Protein AF-A0A9D0GC50-F1 (afdb_monomer_lite)

Radius of gyration: 19.9 Å; chains: 1; bounding box: 63×32×60 Å

pLDDT: mean 70.83, std 13.33, range [39.03, 88.31]

Foldseek 3Di:
DVVVVVVVVVVVVVVVVVVVVVVVVALKKKFKAKPQQATQDIDPSVLVQCQVFVCVPRPDHSVNRHRDHQQDGAPDGVVVQQDPPPPPPDWDWHDHPQWIKTKHWDWDCPDPVMTMIMIIIGTCRVVVVVVVVVVVVVVVVVVD

Structure (mmCIF, N/CA/C/O backbone):
data_AF-A0A9D0GC50-F1
#
_entry.id   AF-A0A9D0GC50-F1
#
loop_
_atom_site.group_PDB
_atom_site.id
_atom_site.type_symbol
_atom_site.label_atom_id
_atom_site.label_alt_id
_atom_site.label_comp_id
_atom_site.label_asym_id
_atom_site.label_entity_id
_atom_site.label_seq_id
_atom_site.pdbx_PDB_ins_code
_atom_site.Cartn_x
_atom_site.Cartn_y
_atom_site.Cartn_z
_atom_site.occupancy
_atom_site.B_iso_or_equiv
_atom_site.auth_seq_id
_atom_site.auth_comp_id
_atom_site.auth_asym_id
_atom_site.auth_atom_id
_atom_site.pdbx_PDB_model_num
ATOM 1 N N . MET A 1 1 ? 46.165 -12.436 12.415 1.00 56.22 1 MET A N 1
ATOM 2 C CA . MET A 1 1 ? 45.539 -11.405 11.553 1.00 56.22 1 MET A CA 1
ATOM 3 C C . MET A 1 1 ? 44.395 -11.948 10.684 1.00 56.22 1 MET A C 1
ATOM 5 O O . MET A 1 1 ? 43.295 -11.426 10.786 1.00 56.22 1 MET A O 1
ATOM 9 N N . LEU A 1 2 ? 44.576 -13.029 9.907 1.00 56.66 2 LEU A N 1
ATOM 10 C CA . LEU A 1 2 ? 43.520 -13.598 9.035 1.00 56.66 2 LEU A CA 1
ATOM 11 C C . LEU A 1 2 ? 42.240 -14.072 9.767 1.00 56.66 2 LEU A C 1
ATOM 13 O O . LEU A 1 2 ? 41.146 -13.977 9.214 1.00 56.66 2 LEU A O 1
ATOM 17 N N . ALA A 1 3 ? 42.346 -14.535 11.020 1.00 55.12 3 ALA A N 1
ATOM 18 C CA . ALA A 1 3 ? 41.189 -14.940 11.829 1.00 55.12 3 ALA A CA 1
ATOM 19 C C . ALA A 1 3 ? 40.324 -13.750 12.303 1.00 55.12 3 ALA A C 1
ATOM 21 O O . ALA A 1 3 ? 39.103 -13.869 12.364 1.00 55.12 3 ALA A O 1
ATOM 22 N N . GLN A 1 4 ? 40.936 -12.589 12.575 1.00 55.25 4 GLN A N 1
ATOM 23 C CA . GLN A 1 4 ? 40.212 -11.368 12.959 1.00 55.25 4 GLN A CA 1
ATOM 24 C C . GLN A 1 4 ? 39.443 -10.770 11.775 1.00 55.25 4 GLN A C 1
ATOM 26 O O . GLN A 1 4 ? 38.303 -10.349 11.952 1.00 55.25 4 GLN A O 1
ATOM 31 N N . LEU A 1 5 ? 40.014 -10.818 10.564 1.00 58.62 5 LEU A N 1
ATOM 32 C CA . LEU A 1 5 ? 39.333 -10.361 9.348 1.00 58.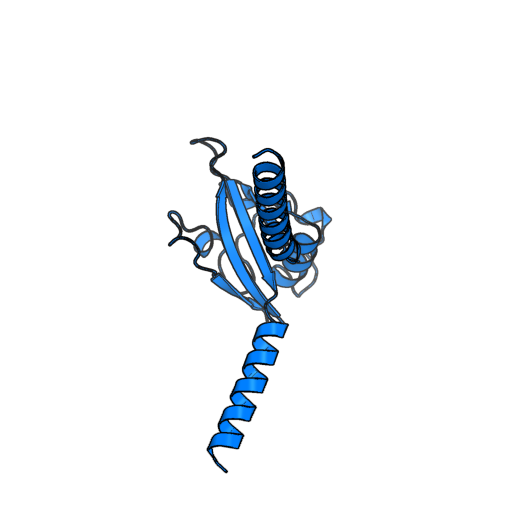62 5 LEU A CA 1
ATOM 33 C C . LEU A 1 5 ? 38.104 -11.222 9.017 1.00 58.62 5 LEU A C 1
ATOM 35 O O . LEU A 1 5 ? 37.049 -10.689 8.684 1.00 58.62 5 LEU A O 1
ATOM 39 N N . ARG A 1 6 ? 38.207 -12.552 9.162 1.00 56.56 6 ARG A N 1
ATOM 40 C CA . ARG A 1 6 ? 37.063 -13.459 8.963 1.00 56.56 6 ARG A CA 1
ATOM 41 C C . ARG A 1 6 ? 35.969 -13.260 10.013 1.00 56.56 6 ARG A C 1
ATOM 43 O O . ARG A 1 6 ? 34.796 -13.308 9.663 1.00 56.56 6 ARG A O 1
ATOM 50 N N . ALA A 1 7 ? 36.331 -12.994 11.270 1.00 61.38 7 ALA A N 1
ATOM 51 C CA . ALA A 1 7 ? 35.362 -12.722 12.334 1.00 61.38 7 ALA A CA 1
ATOM 52 C C . ALA A 1 7 ? 34.638 -11.374 12.150 1.00 61.38 7 ALA A C 1
ATOM 54 O O . ALA A 1 7 ? 33.442 -11.281 12.425 1.00 61.38 7 ALA A O 1
ATOM 55 N N . GLN A 1 8 ? 35.329 -10.344 11.645 1.00 62.62 8 GLN A N 1
ATOM 56 C CA . GLN A 1 8 ? 34.707 -9.067 11.273 1.00 62.62 8 GLN A CA 1
ATOM 57 C C . GLN A 1 8 ? 33.803 -9.200 10.046 1.00 62.62 8 GLN A C 1
ATOM 59 O O . GLN A 1 8 ? 32.682 -8.702 10.080 1.00 62.62 8 GLN A O 1
ATOM 64 N N . ALA A 1 9 ? 34.238 -9.922 9.010 1.00 64.31 9 ALA A N 1
ATOM 65 C CA . ALA A 1 9 ? 33.409 -10.192 7.836 1.00 64.31 9 ALA A CA 1
ATOM 66 C C . ALA A 1 9 ? 32.141 -10.981 8.209 1.00 64.31 9 ALA A C 1
ATOM 68 O O . ALA A 1 9 ? 31.045 -10.613 7.801 1.00 64.31 9 ALA A O 1
ATOM 69 N N . ALA A 1 10 ? 32.261 -11.998 9.071 1.00 61.12 10 ALA A N 1
ATOM 70 C CA . ALA A 1 10 ? 31.115 -12.764 9.557 1.00 61.12 10 ALA A CA 1
ATOM 71 C C . ALA A 1 10 ? 30.157 -11.928 10.427 1.00 61.12 10 ALA A C 1
ATOM 73 O O . ALA A 1 10 ? 28.947 -12.135 10.356 1.00 61.12 10 ALA A O 1
ATOM 74 N N . ARG A 1 11 ? 30.673 -10.973 11.222 1.00 60.38 11 ARG A N 1
ATOM 75 C CA . ARG A 1 11 ? 29.849 -10.022 11.991 1.00 60.38 11 ARG A CA 1
ATOM 76 C C . ARG A 1 11 ? 29.120 -9.031 11.093 1.00 60.38 11 ARG A C 1
ATOM 78 O O . ARG A 1 11 ? 27.939 -8.805 11.320 1.00 60.38 11 ARG A O 1
ATOM 85 N N . LEU A 1 12 ? 29.787 -8.493 10.073 1.00 60.56 12 LEU A N 1
ATOM 86 C CA . LEU A 1 12 ? 29.159 -7.603 9.095 1.00 60.56 12 LEU A CA 1
ATOM 87 C C . LEU A 1 12 ? 28.076 -8.334 8.293 1.00 60.56 12 LEU A C 1
ATOM 89 O O . LEU A 1 12 ? 26.985 -7.801 8.127 1.00 60.56 12 LEU A O 1
ATOM 93 N N . ASP A 1 13 ? 28.320 -9.581 7.886 1.00 57.59 13 ASP A N 1
ATOM 94 C CA . ASP A 1 13 ? 27.319 -10.410 7.209 1.00 57.59 13 ASP A CA 1
ATOM 95 C C . ASP A 1 13 ? 26.150 -10.797 8.124 1.00 57.59 13 ASP A C 1
ATOM 97 O O . ASP A 1 13 ? 25.010 -10.871 7.672 1.00 57.59 13 ASP A O 1
ATOM 101 N N . ALA A 1 14 ? 26.404 -11.064 9.409 1.00 59.81 14 ALA A N 1
ATOM 102 C CA . ALA A 1 14 ? 25.353 -11.343 10.385 1.00 59.81 14 ALA A CA 1
ATOM 103 C C . ALA A 1 14 ? 24.495 -10.100 10.659 1.00 59.81 14 ALA A C 1
ATOM 105 O O . ALA A 1 14 ? 23.276 -10.207 10.606 1.00 59.81 14 ALA A O 1
ATOM 106 N N . GLN A 1 15 ? 25.110 -8.925 10.833 1.00 51.53 15 GLN A N 1
ATOM 107 C CA . GLN A 1 15 ? 24.400 -7.649 10.980 1.00 51.53 15 GLN A CA 1
ATOM 108 C C . GLN A 1 15 ? 23.628 -7.274 9.710 1.00 51.53 15 GLN A C 1
ATOM 110 O O . GLN A 1 15 ? 22.491 -6.822 9.791 1.00 51.53 15 GLN A O 1
ATOM 115 N N . ALA A 1 16 ? 24.192 -7.518 8.525 1.00 52.81 16 ALA A N 1
ATOM 116 C CA . ALA A 1 16 ? 23.493 -7.312 7.260 1.00 52.81 16 ALA A CA 1
ATOM 117 C C . ALA A 1 16 ? 22.327 -8.297 7.075 1.00 52.81 16 ALA A C 1
ATOM 119 O O . ALA A 1 16 ? 21.309 -7.928 6.495 1.00 52.81 16 ALA A O 1
ATOM 120 N N . ARG A 1 17 ? 22.445 -9.538 7.569 1.00 50.09 17 ARG A N 1
ATOM 121 C CA . ARG A 1 17 ? 21.351 -10.524 7.581 1.00 50.09 17 ARG A CA 1
ATOM 122 C C . ARG A 1 17 ? 20.271 -10.188 8.605 1.00 50.09 17 ARG A C 1
ATOM 124 O O . ARG A 1 17 ? 19.109 -10.372 8.280 1.00 50.09 17 ARG A O 1
ATOM 131 N N . GLU A 1 18 ? 20.627 -9.660 9.769 1.00 51.25 18 GLU A N 1
ATOM 132 C CA . GLU A 1 18 ? 19.693 -9.206 10.808 1.00 51.25 18 GLU A CA 1
ATOM 133 C C . GLU A 1 18 ? 18.927 -7.956 10.351 1.00 51.25 18 GLU A C 1
ATOM 135 O O . GLU A 1 18 ? 17.700 -7.937 10.394 1.00 51.25 18 GLU A O 1
ATOM 140 N N . LEU A 1 19 ? 19.620 -6.976 9.756 1.00 44.00 19 LEU A N 1
ATOM 141 C CA . LEU A 1 19 ? 18.987 -5.846 9.069 1.00 44.00 19 LEU A CA 1
ATOM 142 C C . LEU A 1 19 ? 18.094 -6.322 7.917 1.00 44.00 19 LEU A C 1
ATOM 144 O O . LEU A 1 19 ? 16.960 -5.872 7.802 1.00 44.00 19 LEU A O 1
ATOM 148 N N . ARG A 1 20 ? 18.549 -7.283 7.100 1.00 39.03 20 ARG A N 1
ATOM 149 C CA . ARG A 1 20 ? 17.715 -7.895 6.054 1.00 39.03 20 ARG A CA 1
ATOM 150 C C . ARG A 1 20 ? 16.550 -8.701 6.618 1.00 39.03 20 ARG A C 1
ATOM 152 O O . ARG A 1 20 ? 15.544 -8.758 5.944 1.00 39.03 20 ARG A O 1
ATOM 159 N N . GLN A 1 21 ? 16.630 -9.313 7.798 1.00 40.72 21 GLN A N 1
ATOM 160 C CA . GLN A 1 21 ? 15.524 -10.056 8.419 1.00 40.72 21 GLN A CA 1
ATOM 161 C C . GLN A 1 21 ? 14.494 -9.124 9.062 1.00 40.72 21 GLN A C 1
ATOM 163 O O . GLN A 1 21 ? 13.308 -9.418 8.987 1.00 40.72 21 GLN A O 1
ATOM 168 N N . ILE A 1 22 ? 14.919 -7.974 9.593 1.00 44.59 22 ILE A N 1
ATOM 169 C CA . ILE A 1 22 ? 14.028 -6.885 10.020 1.00 44.59 22 ILE A CA 1
ATOM 170 C C . ILE A 1 22 ? 13.343 -6.244 8.796 1.00 44.59 22 ILE A C 1
ATOM 172 O O . ILE A 1 22 ? 12.147 -5.982 8.838 1.00 44.59 22 ILE A O 1
ATOM 176 N N . ILE A 1 23 ? 14.064 -6.080 7.677 1.00 42.78 23 ILE A N 1
ATOM 177 C CA . ILE A 1 23 ? 13.525 -5.596 6.388 1.00 42.78 23 ILE A CA 1
ATOM 178 C C . ILE A 1 23 ? 12.676 -6.665 5.661 1.00 42.78 23 ILE A C 1
ATOM 180 O O . ILE A 1 23 ? 11.738 -6.320 4.956 1.00 42.78 23 ILE A O 1
ATOM 184 N N . ASN A 1 24 ? 12.958 -7.963 5.830 1.00 39.94 24 ASN A N 1
ATOM 185 C CA . ASN A 1 24 ? 12.233 -9.082 5.197 1.00 39.94 24 ASN A CA 1
ATOM 186 C C . ASN A 1 24 ? 11.084 -9.629 6.062 1.00 39.94 24 ASN A C 1
ATOM 188 O O . ASN A 1 24 ? 10.343 -10.496 5.605 1.00 39.94 24 ASN A O 1
ATOM 192 N N . ALA A 1 25 ? 10.906 -9.125 7.285 1.00 44.22 25 ALA A N 1
ATOM 193 C CA . ALA A 1 25 ? 9.704 -9.326 8.094 1.00 44.22 25 ALA A CA 1
ATOM 194 C C . ALA A 1 25 ? 8.574 -8.361 7.695 1.00 44.22 25 ALA A C 1
ATOM 196 O O . ALA A 1 25 ? 7.646 -8.158 8.470 1.00 44.22 25 ALA A O 1
ATOM 197 N N . VAL A 1 26 ? 8.667 -7.752 6.512 1.00 49.84 26 VAL A N 1
ATOM 198 C CA . VAL A 1 26 ? 7.754 -6.729 6.019 1.00 49.84 26 VAL A CA 1
ATOM 199 C C . VAL A 1 26 ? 6.707 -7.364 5.084 1.00 49.84 26 VAL A C 1
ATOM 201 O O . VAL A 1 26 ? 6.955 -7.528 3.888 1.00 49.84 26 VAL A O 1
ATOM 204 N N . PRO A 1 27 ? 5.513 -7.732 5.586 1.00 53.78 27 PRO A N 1
ATOM 205 C CA . PRO A 1 27 ? 4.342 -8.057 4.776 1.00 53.78 27 PRO A CA 1
ATOM 206 C C . PRO A 1 27 ? 3.673 -6.762 4.279 1.00 53.78 27 PRO A C 1
ATOM 208 O O . PRO A 1 27 ? 2.472 -6.555 4.469 1.00 53.78 27 PRO A O 1
ATOM 211 N N . GLU A 1 28 ? 4.451 -5.851 3.692 1.00 72.50 28 GLU A N 1
ATOM 212 C CA . GLU A 1 28 ? 3.934 -4.574 3.192 1.00 72.50 28 GLU A CA 1
ATOM 213 C C . GLU A 1 28 ? 3.544 -4.680 1.720 1.00 72.50 28 GLU A C 1
ATOM 215 O O . GLU A 1 28 ? 4.171 -5.360 0.897 1.00 72.50 28 GLU A O 1
ATOM 220 N N . GLY A 1 29 ? 2.450 -4.006 1.391 1.00 84.19 29 GLY A N 1
ATOM 221 C CA . GLY A 1 29 ? 2.022 -3.806 0.027 1.00 84.19 29 GLY A CA 1
ATOM 222 C C . GLY A 1 29 ? 2.934 -2.791 -0.638 1.00 84.19 29 GLY A C 1
ATOM 223 O O . GLY A 1 29 ? 2.921 -1.625 -0.276 1.00 84.19 29 GLY A O 1
ATOM 224 N N . VAL A 1 30 ? 3.702 -3.214 -1.633 1.00 86.19 30 VAL A N 1
ATOM 225 C CA . VAL A 1 30 ? 4.519 -2.314 -2.447 1.00 86.19 30 VAL A CA 1
ATOM 226 C C . VAL A 1 30 ? 3.857 -2.149 -3.806 1.00 86.19 30 VAL A C 1
ATOM 228 O O . VAL A 1 30 ? 3.603 -3.140 -4.498 1.00 86.19 30 VAL A O 1
ATOM 231 N N . LEU A 1 31 ? 3.614 -0.904 -4.204 1.00 87.12 31 LEU A N 1
ATOM 232 C CA . LEU A 1 31 ? 3.143 -0.552 -5.537 1.00 87.12 31 LEU A CA 1
ATOM 233 C C . LEU A 1 31 ? 4.001 0.557 -6.154 1.00 87.12 31 LEU A C 1
ATOM 235 O O . LEU A 1 31 ? 4.549 1.419 -5.471 1.00 87.12 31 LEU A O 1
ATOM 239 N N . LEU A 1 32 ? 4.125 0.498 -7.471 1.00 86.81 32 LEU A N 1
ATOM 240 C CA . LEU A 1 32 ? 4.816 1.459 -8.305 1.00 86.81 32 LEU A CA 1
ATOM 241 C C . LEU A 1 32 ? 3.773 2.249 -9.088 1.00 86.81 32 LEU A C 1
ATOM 243 O O . LEU A 1 32 ? 2.948 1.661 -9.790 1.00 86.81 32 LEU A O 1
ATOM 247 N N . LEU A 1 33 ? 3.858 3.567 -8.984 1.00 87.50 33 LEU A N 1
ATOM 248 C CA . LEU A 1 33 ? 3.066 4.533 -9.721 1.00 87.50 33 LEU A CA 1
ATOM 249 C C . LEU A 1 33 ? 3.948 5.268 -10.735 1.00 87.50 33 LEU A C 1
ATOM 251 O O . LEU A 1 33 ? 5.140 5.483 -10.492 1.00 87.50 33 LEU A O 1
ATOM 255 N N . ASP A 1 34 ? 3.370 5.653 -11.867 1.00 87.06 34 ASP A N 1
ATOM 256 C CA . ASP A 1 34 ? 3.991 6.622 -12.771 1.00 87.06 34 ASP A CA 1
ATOM 257 C C . ASP A 1 34 ? 3.770 8.072 -12.293 1.00 87.06 34 ASP A C 1
ATOM 259 O O . ASP A 1 34 ? 3.220 8.319 -11.216 1.00 87.06 34 ASP A O 1
ATOM 263 N N . SER A 1 35 ? 4.222 9.042 -13.089 1.00 82.00 35 SER A N 1
ATOM 264 C CA . SER A 1 35 ? 4.097 10.473 -12.786 1.00 82.00 35 SER A CA 1
ATOM 265 C C . SER A 1 35 ? 2.654 10.984 -12.755 1.00 82.00 35 SER A C 1
ATOM 267 O O . SER A 1 35 ? 2.401 12.042 -12.187 1.00 82.00 35 SER A O 1
ATOM 269 N N . GLU A 1 36 ? 1.713 10.263 -13.366 1.00 81.44 36 GLU A N 1
ATOM 270 C CA . GLU A 1 36 ? 0.297 10.639 -13.437 1.00 81.44 36 GLU A CA 1
ATOM 271 C C . GLU A 1 36 ? -0.564 9.904 -12.388 1.00 81.44 36 GLU A C 1
ATOM 273 O O . GLU A 1 36 ? -1.765 10.184 -12.252 1.00 81.44 36 GLU A O 1
ATOM 278 N N . GLY A 1 37 ? 0.052 8.996 -11.619 1.00 81.12 37 GLY A N 1
ATOM 279 C CA . GLY A 1 37 ? -0.586 8.213 -10.564 1.00 81.12 37 GLY A CA 1
ATOM 280 C C . GLY A 1 37 ? -1.196 6.894 -11.044 1.00 81.12 37 GLY A C 1
ATOM 281 O O . GLY A 1 37 ? -2.054 6.338 -10.352 1.00 81.12 37 GLY A O 1
ATOM 282 N N . TYR A 1 38 ? -0.803 6.376 -12.212 1.00 87.06 38 TYR A N 1
ATOM 283 C CA . TYR A 1 38 ? -1.230 5.050 -12.665 1.00 87.06 38 TYR A CA 1
ATOM 284 C C . TYR A 1 38 ? -0.375 3.945 -12.061 1.00 87.06 38 TYR A C 1
ATOM 286 O O . TYR A 1 38 ? 0.849 4.047 -12.003 1.00 87.06 38 TYR A O 1
ATOM 294 N N . VAL A 1 39 ? -1.018 2.846 -11.660 1.00 88.31 39 VAL A N 1
ATOM 295 C CA . VAL A 1 39 ? -0.324 1.652 -11.166 1.00 88.31 39 VAL A CA 1
ATOM 296 C C . VAL A 1 39 ? 0.425 0.978 -12.305 1.00 88.31 39 VAL A C 1
ATOM 298 O O . VAL A 1 39 ? -0.163 0.325 -13.164 1.00 88.31 39 VAL A O 1
ATOM 301 N N . VAL A 1 40 ? 1.746 1.079 -12.270 1.00 88.25 40 VAL A N 1
ATOM 302 C CA . VAL A 1 40 ? 2.643 0.360 -13.177 1.00 88.25 40 VAL A CA 1
ATOM 303 C C . VAL A 1 40 ? 2.836 -1.074 -12.690 1.00 88.25 40 VAL A C 1
ATOM 305 O O . VAL A 1 40 ? 2.859 -2.011 -13.485 1.00 88.25 40 VAL A O 1
ATOM 308 N N . GLN A 1 41 ? 2.976 -1.261 -11.374 1.00 84.88 41 GLN A N 1
ATOM 309 C CA . GLN A 1 41 ? 3.202 -2.574 -10.773 1.00 84.88 41 GLN A CA 1
ATOM 310 C C . GLN A 1 41 ? 2.720 -2.607 -9.322 1.00 84.88 41 GLN A C 1
ATOM 312 O O . GLN A 1 41 ? 2.760 -1.598 -8.630 1.00 84.88 41 GLN A O 1
ATOM 317 N N . ALA A 1 42 ? 2.313 -3.776 -8.834 1.00 85.94 42 ALA A N 1
ATOM 318 C CA . ALA A 1 42 ? 1.997 -4.001 -7.427 1.00 85.94 42 ALA A CA 1
ATOM 319 C C . ALA A 1 42 ? 2.388 -5.429 -7.030 1.00 85.94 42 ALA A C 1
ATOM 321 O O . ALA A 1 42 ? 2.182 -6.358 -7.816 1.00 85.94 42 ALA A O 1
ATOM 322 N N . ASN A 1 43 ? 2.943 -5.620 -5.829 1.00 86.12 43 ASN A N 1
ATOM 323 C CA . ASN A 1 43 ? 3.132 -6.961 -5.273 1.00 86.12 43 ASN A CA 1
ATOM 324 C C . ASN A 1 43 ? 1.778 -7.561 -4.839 1.00 86.12 43 ASN A C 1
ATOM 326 O O . ASN A 1 43 ? 0.793 -6.844 -4.682 1.00 86.12 43 ASN A O 1
ATOM 330 N N . VAL A 1 44 ? 1.721 -8.881 -4.640 1.00 83.19 44 VAL A N 1
ATOM 331 C CA . VAL A 1 44 ? 0.478 -9.594 -4.271 1.00 83.19 44 VAL A CA 1
ATOM 332 C C . VAL A 1 44 ? -0.167 -8.999 -3.011 1.00 83.19 44 VAL A C 1
ATOM 334 O O . VAL A 1 44 ? -1.380 -8.807 -2.955 1.00 83.19 44 VAL A O 1
ATOM 337 N N . THR A 1 45 ? 0.646 -8.619 -2.025 1.00 83.81 45 THR A N 1
ATOM 338 C CA . THR A 1 45 ? 0.185 -7.945 -0.806 1.00 83.81 45 THR A CA 1
ATOM 339 C C . THR A 1 45 ? -0.469 -6.592 -1.097 1.00 83.81 45 THR A C 1
ATOM 341 O O . THR A 1 45 ? -1.554 -6.319 -0.593 1.00 83.81 45 THR A O 1
ATOM 344 N N . ALA A 1 46 ? 0.132 -5.758 -1.951 1.00 83.62 46 ALA A N 1
ATOM 345 C CA . ALA A 1 46 ? -0.449 -4.489 -2.378 1.00 83.62 46 ALA A CA 1
ATOM 346 C C . ALA A 1 46 ? -1.731 -4.719 -3.158 1.00 83.62 46 ALA A C 1
ATOM 348 O O . ALA A 1 46 ? -2.686 -3.999 -2.933 1.00 83.62 46 ALA A O 1
ATOM 349 N N . GLN A 1 47 ? -1.796 -5.727 -4.025 1.00 84.12 47 GLN A N 1
ATOM 350 C CA . GLN A 1 47 ? -3.030 -6.053 -4.740 1.00 84.12 47 GLN A CA 1
ATOM 351 C C . GLN A 1 47 ? -4.154 -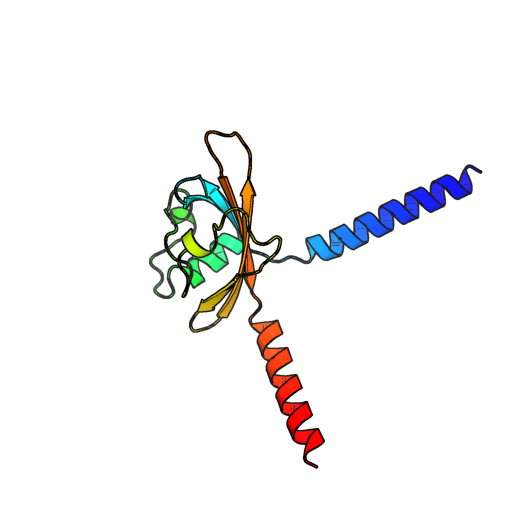6.423 -3.759 1.00 84.12 47 GLN A C 1
ATOM 353 O O . GLN A 1 47 ? -5.273 -5.921 -3.869 1.00 84.12 47 GLN A O 1
ATOM 358 N N . THR A 1 48 ? -3.827 -7.205 -2.728 1.00 82.62 48 THR A N 1
ATOM 359 C CA . THR A 1 48 ? -4.769 -7.583 -1.665 1.00 82.62 48 THR A CA 1
ATOM 360 C C . THR A 1 48 ? -5.217 -6.366 -0.845 1.00 82.62 48 THR A C 1
ATOM 362 O O . THR A 1 48 ? -6.400 -6.214 -0.557 1.00 82.62 48 THR A O 1
ATOM 365 N N . TYR A 1 49 ? -4.300 -5.469 -0.473 1.00 83.50 49 TYR A N 1
ATOM 366 C CA . TYR A 1 49 ? -4.643 -4.260 0.284 1.00 83.50 49 TYR A CA 1
ATOM 367 C C . TYR A 1 49 ? -5.394 -3.240 -0.572 1.00 83.50 49 TYR A C 1
ATOM 369 O O . TYR A 1 49 ? -6.374 -2.671 -0.113 1.00 83.50 49 TYR A O 1
ATOM 377 N N . LEU A 1 50 ? -4.993 -3.034 -1.826 1.00 78.38 50 LEU A N 1
ATOM 378 C CA . LEU A 1 50 ? -5.625 -2.090 -2.745 1.00 78.38 50 LEU A CA 1
ATOM 379 C C . LEU A 1 50 ? -7.061 -2.496 -3.063 1.00 78.38 50 LEU A C 1
ATOM 381 O O . LEU A 1 50 ? -7.921 -1.627 -3.070 1.00 78.38 50 LEU A O 1
ATOM 385 N N . THR A 1 51 ? -7.361 -3.780 -3.264 1.00 77.00 51 THR A N 1
ATOM 386 C CA . THR A 1 51 ? -8.759 -4.215 -3.450 1.00 77.00 51 THR A CA 1
ATOM 387 C C . THR A 1 51 ? -9.616 -3.908 -2.217 1.00 77.00 51 THR A C 1
ATOM 389 O O . THR A 1 51 ? -10.743 -3.452 -2.360 1.00 77.00 51 THR A O 1
ATOM 392 N N . GLN A 1 52 ? -9.063 -4.042 -1.008 1.00 73.12 52 GLN A N 1
ATOM 393 C CA . GLN A 1 52 ? -9.762 -3.730 0.248 1.00 73.12 52 GLN A CA 1
ATOM 394 C C . GLN A 1 52 ? -9.879 -2.222 0.538 1.00 73.12 52 GLN A C 1
ATOM 396 O O . GLN A 1 52 ? -10.863 -1.786 1.131 1.00 73.12 52 GLN A O 1
ATOM 401 N N . VAL A 1 53 ? -8.872 -1.431 0.156 1.00 70.69 53 VAL A N 1
ATOM 402 C CA . VAL A 1 53 ? -8.770 0.011 0.449 1.00 70.69 53 VAL A CA 1
ATOM 403 C C . VAL A 1 53 ? -9.455 0.868 -0.616 1.00 70.69 53 VAL A C 1
ATOM 405 O O . VAL A 1 53 ? -10.057 1.884 -0.276 1.00 70.69 53 VAL A O 1
ATOM 408 N N . LEU A 1 54 ? -9.351 0.490 -1.893 1.00 66.75 54 LEU A N 1
ATOM 409 C CA . LEU A 1 54 ? -9.940 1.228 -3.016 1.00 66.75 54 LEU A CA 1
ATOM 410 C C . LEU A 1 54 ? -11.426 0.941 -3.182 1.00 66.75 54 LEU A C 1
ATOM 412 O O . LEU A 1 54 ? -12.153 1.797 -3.679 1.00 66.75 54 LEU A O 1
ATOM 416 N N . ASP A 1 55 ? -11.865 -0.266 -2.829 1.00 62.78 55 ASP A N 1
ATOM 417 C CA . ASP A 1 55 ? -13.227 -0.689 -3.100 1.00 62.78 55 ASP A CA 1
ATOM 418 C C . ASP A 1 55 ? -13.751 -1.707 -2.081 1.00 62.78 55 ASP A C 1
ATOM 420 O O . ASP A 1 55 ? -13.826 -2.908 -2.359 1.00 62.78 55 ASP A O 1
ATOM 424 N N . PRO A 1 56 ? -14.204 -1.235 -0.908 1.00 54.47 56 PRO A N 1
ATOM 425 C CA . PRO A 1 56 ? -14.913 -2.088 0.041 1.00 54.47 56 PRO A CA 1
ATOM 426 C C . PRO A 1 56 ? -16.209 -2.706 -0.535 1.00 54.47 56 PRO A C 1
ATOM 428 O O . PRO A 1 56 ? -16.797 -3.565 0.120 1.00 54.47 56 PRO A O 1
ATOM 431 N N . GLY A 1 57 ? -16.659 -2.293 -1.733 1.00 50.12 57 GLY A N 1
ATOM 432 C CA . GLY A 1 57 ? -17.819 -2.816 -2.463 1.00 50.12 57 GLY A CA 1
ATOM 433 C C . GLY A 1 57 ? -17.507 -3.823 -3.586 1.00 50.12 57 GLY A C 1
ATOM 434 O O . GLY A 1 57 ? -18.447 -4.358 -4.172 1.00 50.12 57 GLY A O 1
ATOM 435 N N . GLY A 1 58 ? -16.234 -4.132 -3.870 1.00 56.56 58 GLY A N 1
ATOM 436 C CA . GLY A 1 58 ? -15.828 -5.288 -4.687 1.00 56.56 58 GLY A CA 1
ATOM 437 C C . GLY A 1 58 ? -15.844 -5.146 -6.221 1.00 56.56 58 GLY A C 1
ATOM 438 O O . GLY A 1 58 ? -15.776 -6.160 -6.910 1.00 56.56 58 GLY A O 1
ATOM 439 N N . SER A 1 59 ? -15.903 -3.940 -6.790 1.00 57.62 59 SER A N 1
ATOM 440 C CA . SER A 1 59 ? -15.732 -3.703 -8.242 1.00 57.62 59 SER A CA 1
ATOM 441 C C . SER A 1 59 ? -14.270 -3.708 -8.712 1.00 57.62 59 SER A C 1
ATOM 443 O O . SER A 1 59 ? -14.020 -3.810 -9.914 1.00 57.62 59 SER A O 1
ATOM 445 N N . VAL A 1 60 ? -13.285 -3.604 -7.813 1.00 63.94 60 VAL A N 1
ATOM 446 C CA . VAL A 1 60 ? -11.856 -3.663 -8.172 1.00 63.94 60 VAL A CA 1
ATOM 447 C C . VAL A 1 60 ? -11.322 -5.085 -8.017 1.00 63.94 60 VAL A C 1
ATOM 449 O O . VAL A 1 60 ? -11.252 -5.623 -6.917 1.00 63.94 60 VAL A O 1
ATOM 452 N N . THR A 1 61 ? -10.903 -5.686 -9.131 1.00 63.22 61 THR A N 1
ATOM 453 C CA . THR A 1 61 ? -10.233 -6.999 -9.171 1.00 63.22 61 THR A CA 1
ATOM 454 C C . THR A 1 61 ? -8.726 -6.837 -9.369 1.00 63.22 61 THR A C 1
ATOM 456 O O . THR A 1 61 ? -8.281 -5.853 -9.959 1.00 63.22 61 THR A O 1
ATOM 459 N N . GLU A 1 62 ? -7.935 -7.825 -8.944 1.00 66.81 62 GLU A N 1
ATOM 460 C CA . GLU A 1 62 ? -6.465 -7.825 -9.043 1.00 66.81 62 GLU A CA 1
ATOM 461 C C . GLU A 1 62 ? -5.957 -7.566 -10.476 1.00 66.81 62 GLU A C 1
ATOM 463 O O . GLU A 1 62 ? -5.068 -6.738 -10.675 1.00 66.81 62 GLU A O 1
ATOM 468 N N . GLN A 1 63 ? -6.581 -8.178 -11.494 1.00 65.56 63 GLN A N 1
ATOM 469 C CA . GLN A 1 63 ? -6.259 -7.929 -12.910 1.00 65.56 63 GLN A CA 1
ATOM 470 C C . GLN A 1 63 ? -6.563 -6.499 -13.388 1.00 65.56 63 GLN A C 1
ATOM 472 O O . GLN A 1 63 ? -5.967 -6.057 -14.365 1.00 65.56 63 GLN A O 1
ATOM 477 N N . SER A 1 64 ? -7.470 -5.774 -12.729 1.00 70.06 64 SER A N 1
ATOM 478 C CA . SER A 1 64 ? -7.855 -4.406 -13.105 1.00 70.06 64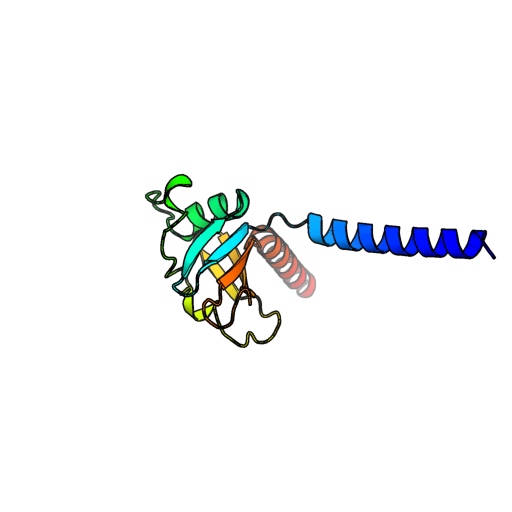 SER A CA 1
ATOM 479 C C . SER A 1 64 ? -7.010 -3.334 -12.404 1.00 70.06 64 SER A C 1
ATOM 481 O O . SER A 1 64 ? -7.275 -2.143 -12.586 1.00 70.06 64 SER A O 1
ATOM 483 N N . LEU A 1 65 ? -6.037 -3.722 -11.573 1.00 76.94 65 LEU A N 1
ATOM 484 C CA . LEU A 1 65 ? -5.206 -2.767 -10.840 1.00 76.94 65 LEU A CA 1
ATOM 485 C C . LEU A 1 65 ? -4.132 -2.139 -11.727 1.00 76.94 65 LEU A C 1
ATOM 487 O O . LEU A 1 65 ? -3.932 -0.933 -11.653 1.00 76.94 65 LEU A O 1
ATOM 491 N N . VAL A 1 66 ? -3.456 -2.926 -12.570 1.00 81.88 66 VAL A N 1
ATOM 492 C CA . VAL A 1 66 ? -2.388 -2.417 -13.447 1.00 81.88 66 VAL A CA 1
ATOM 493 C C . VAL A 1 66 ? -2.988 -1.518 -14.529 1.00 81.88 66 VAL A C 1
ATOM 495 O O . VAL A 1 66 ? -3.950 -1.893 -15.194 1.00 81.88 66 VAL A O 1
ATOM 498 N N . GLY A 1 67 ? -2.426 -0.322 -14.697 1.00 80.88 67 GLY A N 1
ATOM 499 C CA . GLY A 1 67 ? -2.931 0.702 -15.612 1.00 80.88 67 GLY A CA 1
ATOM 500 C C . GLY A 1 67 ? -4.134 1.485 -15.079 1.00 80.88 67 GLY A C 1
ATOM 501 O O . GLY A 1 67 ? -4.679 2.319 -15.797 1.00 80.88 67 GLY A O 1
ATOM 502 N N . ARG A 1 68 ? -4.558 1.262 -13.827 1.00 83.12 68 ARG A N 1
ATOM 503 C CA . ARG A 1 68 ? -5.586 2.079 -13.169 1.00 83.12 68 ARG A CA 1
ATOM 504 C C . ARG A 1 68 ? -4.956 3.309 -12.528 1.00 83.12 68 ARG A C 1
ATOM 506 O O . ARG A 1 68 ? -3.925 3.203 -11.868 1.00 83.12 68 ARG A O 1
ATOM 513 N N . ARG A 1 69 ? -5.618 4.459 -12.662 1.00 85.62 69 ARG A N 1
ATOM 514 C CA . ARG A 1 69 ? -5.249 5.679 -11.937 1.00 85.62 69 ARG A CA 1
ATOM 515 C C . ARG A 1 69 ? -5.716 5.599 -10.487 1.00 85.62 69 ARG A C 1
ATOM 517 O O . ARG A 1 69 ? -6.903 5.370 -10.245 1.00 85.62 69 ARG A O 1
ATOM 524 N N . LEU A 1 70 ? -4.806 5.797 -9.535 1.00 83.31 70 LEU A N 1
ATOM 525 C CA . LEU A 1 70 ? -5.155 5.920 -8.121 1.00 83.31 70 LEU A CA 1
ATOM 526 C C . LEU A 1 70 ? -5.307 7.397 -7.764 1.00 83.31 70 LEU A C 1
ATOM 528 O O . LEU A 1 70 ? -4.330 8.135 -7.755 1.00 83.31 70 LEU A O 1
ATOM 532 N N . THR A 1 71 ? -6.532 7.815 -7.458 1.00 81.81 71 THR A N 1
ATOM 533 C CA . THR A 1 71 ? -6.836 9.175 -6.976 1.00 81.81 71 THR A CA 1
ATOM 534 C C . THR A 1 71 ? -7.074 9.206 -5.468 1.00 81.81 71 THR A C 1
ATOM 536 O O . THR A 1 71 ? -6.841 10.210 -4.809 1.00 81.81 71 THR A O 1
ATOM 539 N N . GLN A 1 72 ? -7.531 8.096 -4.888 1.00 81.50 72 GLN A N 1
ATOM 540 C CA . GLN A 1 72 ? -7.869 8.005 -3.472 1.00 81.50 72 GLN A CA 1
ATOM 541 C C . GLN A 1 72 ? -7.458 6.644 -2.917 1.00 81.50 72 GLN A C 1
ATOM 543 O O . GLN A 1 72 ? -7.590 5.633 -3.601 1.00 81.50 72 GLN A O 1
ATOM 548 N N . LEU A 1 73 ? -6.985 6.621 -1.674 1.00 81.44 73 LEU A N 1
ATOM 549 C CA . LEU A 1 73 ? -6.740 5.426 -0.877 1.00 81.44 73 LEU A CA 1
ATOM 550 C C . LEU A 1 73 ? -7.444 5.605 0.469 1.00 81.44 73 LEU A C 1
ATOM 552 O O . LEU A 1 73 ? -7.003 6.402 1.295 1.00 81.44 73 LEU A O 1
ATOM 556 N N . GLY A 1 74 ? -8.549 4.885 0.684 1.00 81.56 74 GLY A N 1
ATOM 557 C CA . GLY A 1 74 ? -9.353 5.013 1.899 1.00 81.56 74 GLY A CA 1
ATOM 558 C C . GLY A 1 74 ? -9.870 6.442 2.096 1.00 81.56 74 GLY A C 1
ATOM 559 O O . GLY A 1 74 ? -10.567 6.987 1.242 1.00 81.56 74 GLY A O 1
ATOM 560 N N . ASP A 1 75 ? -9.516 7.060 3.220 1.00 81.06 75 ASP A N 1
ATOM 561 C CA . ASP A 1 75 ? -9.875 8.437 3.580 1.00 81.06 75 ASP A CA 1
ATOM 562 C C . ASP A 1 75 ? -8.926 9.516 3.017 1.00 81.06 75 ASP A C 1
ATOM 564 O O . ASP A 1 75 ? -9.130 10.696 3.299 1.00 81.06 75 ASP A O 1
ATOM 568 N N . ARG A 1 76 ? -7.896 9.153 2.236 1.00 81.38 76 ARG A N 1
ATOM 569 C CA . ARG A 1 76 ? -6.866 10.089 1.746 1.00 81.38 76 ARG A CA 1
ATOM 570 C C . ARG A 1 76 ? -6.779 10.166 0.228 1.00 81.38 76 ARG A C 1
ATOM 572 O O . ARG A 1 76 ? -6.896 9.151 -0.455 1.00 81.38 76 ARG A O 1
ATOM 579 N N . GLN A 1 77 ? -6.492 11.358 -0.295 1.00 83.19 77 GLN A N 1
ATOM 580 C CA . GLN A 1 77 ? -6.127 11.533 -1.704 1.00 83.19 77 GLN A CA 1
ATOM 581 C C . GLN A 1 77 ? -4.691 11.070 -1.939 1.00 83.19 77 GLN A C 1
ATOM 583 O O . GLN A 1 77 ? -3.811 11.307 -1.113 1.00 83.19 77 GLN A O 1
ATOM 588 N N . VAL A 1 78 ? -4.442 10.408 -3.067 1.00 81.62 78 VAL A N 1
ATOM 589 C CA . VAL A 1 78 ? -3.102 9.893 -3.390 1.00 81.62 78 VAL A CA 1
ATOM 590 C C . VAL A 1 78 ? -2.123 11.043 -3.585 1.00 81.62 78 VAL A C 1
ATOM 592 O O . VAL A 1 78 ? -0.990 10.966 -3.125 1.00 81.62 78 VAL A O 1
ATOM 595 N N . GLU A 1 79 ? -2.573 12.148 -4.169 1.00 79.94 79 GLU A N 1
ATOM 596 C CA . GLU A 1 79 ? -1.787 13.362 -4.374 1.00 79.94 79 GLU A CA 1
ATOM 597 C C . GLU A 1 79 ? -1.253 13.952 -3.055 1.00 79.94 79 GLU A C 1
ATOM 599 O O . GLU A 1 79 ? -0.157 14.507 -3.029 1.00 79.94 79 GLU A O 1
ATOM 604 N N . GLU A 1 80 ? -1.977 13.785 -1.942 1.00 78.31 80 GLU A N 1
ATOM 605 C CA . GLU A 1 80 ? -1.528 14.209 -0.605 1.00 78.31 80 GLU A CA 1
ATOM 606 C C . GLU A 1 80 ? -0.441 13.291 -0.027 1.00 78.31 80 GLU A C 1
ATOM 608 O O . GLU A 1 80 ? 0.330 13.705 0.840 1.00 78.31 80 GLU A O 1
ATOM 613 N N . LEU A 1 81 ? -0.382 12.040 -0.489 1.00 77.88 81 LEU A N 1
ATOM 614 C CA . LEU A 1 81 ? 0.655 11.079 -0.116 1.00 77.88 81 LEU A CA 1
ATOM 615 C C . LEU A 1 81 ? 1.922 11.307 -0.947 1.00 77.88 81 LEU A C 1
ATOM 617 O O . LEU A 1 81 ? 3.027 11.189 -0.426 1.00 77.88 81 LEU A O 1
ATOM 621 N N . LEU A 1 82 ? 1.770 11.668 -2.226 1.00 75.50 82 LEU A N 1
ATOM 622 C CA . LEU A 1 82 ? 2.858 11.920 -3.179 1.00 75.50 82 LEU A CA 1
ATOM 623 C C . LEU A 1 82 ? 3.476 13.323 -3.013 1.00 75.50 82 LEU A C 1
ATOM 625 O O . LEU A 1 82 ? 3.665 14.063 -3.981 1.00 75.50 82 LEU A O 1
ATOM 629 N N . THR A 1 83 ? 3.794 13.719 -1.781 1.00 66.06 83 THR A N 1
ATOM 630 C CA . THR A 1 83 ? 4.390 15.036 -1.518 1.00 66.06 83 THR A CA 1
ATOM 631 C C . THR A 1 83 ? 5.894 15.020 -1.793 1.00 66.06 83 THR A C 1
ATOM 633 O O . THR A 1 83 ? 6.634 14.197 -1.260 1.00 66.06 83 THR A O 1
ATOM 636 N N . SER A 1 84 ? 6.360 15.936 -2.652 1.00 52.47 84 SER A N 1
ATOM 637 C CA . SER A 1 84 ? 7.785 16.188 -2.905 1.00 52.47 84 SER A CA 1
ATOM 638 C C . SER A 1 84 ? 8.169 17.620 -2.495 1.00 52.47 84 SER A C 1
ATOM 640 O O . SER A 1 84 ? 7.480 18.555 -2.904 1.00 52.47 84 SER A O 1
ATOM 642 N N . PRO A 1 85 ? 9.276 17.823 -1.755 1.00 50.75 85 PRO A N 1
ATOM 643 C CA . PRO A 1 85 ? 10.041 16.779 -1.089 1.00 50.75 85 PRO A CA 1
ATOM 644 C C . PRO A 1 85 ? 9.218 16.211 0.079 1.00 50.75 85 PRO A C 1
ATOM 646 O O . PRO A 1 85 ? 8.632 16.991 0.837 1.00 50.75 85 PRO A O 1
ATOM 649 N N . PRO A 1 86 ? 9.174 14.879 0.259 1.00 51.50 86 PRO A N 1
ATOM 650 C CA . PRO A 1 86 ? 8.588 14.326 1.465 1.00 51.50 86 PRO A CA 1
ATOM 651 C C . PRO A 1 86 ? 9.392 14.882 2.636 1.00 51.50 86 PRO A C 1
ATOM 653 O O . PRO A 1 86 ? 10.628 14.926 2.591 1.00 51.50 86 PRO A O 1
ATOM 656 N N . VAL A 1 87 ? 8.715 15.311 3.700 1.00 50.78 87 VAL A N 1
ATOM 657 C CA . VAL A 1 87 ? 9.388 15.431 4.993 1.00 50.78 87 VAL A CA 1
ATOM 658 C C . VAL A 1 87 ? 9.877 14.016 5.297 1.00 50.78 87 VAL A C 1
ATOM 660 O O . VAL A 1 87 ? 9.071 13.133 5.574 1.00 50.78 87 VAL A O 1
ATOM 663 N N . SER A 1 88 ? 11.170 13.780 5.063 1.00 51.75 88 SER A N 1
ATOM 664 C CA . SER A 1 88 ? 11.782 12.453 4.948 1.00 51.75 88 SER A CA 1
ATOM 665 C C . SER A 1 88 ? 11.230 11.474 5.990 1.00 51.75 88 SER A C 1
ATOM 667 O O . SER A 1 88 ? 11.412 11.680 7.189 1.00 51.75 88 SER A O 1
ATOM 669 N N . GLY A 1 89 ? 10.548 10.420 5.528 1.00 53.06 89 GLY A N 1
ATOM 670 C CA . GLY A 1 89 ? 10.079 9.323 6.379 1.00 53.06 89 GLY A CA 1
ATOM 671 C C . GLY A 1 89 ? 8.748 9.537 7.109 1.00 53.06 89 GLY A C 1
ATOM 672 O O . GLY A 1 89 ? 8.460 8.781 8.038 1.00 53.06 89 GLY A O 1
ATOM 673 N N . LEU A 1 90 ? 7.930 10.527 6.734 1.00 66.69 90 LEU A N 1
ATOM 674 C CA . LEU A 1 90 ? 6.600 10.675 7.324 1.00 66.69 90 LEU A CA 1
ATOM 675 C C . LEU A 1 90 ? 5.637 9.611 6.771 1.00 66.69 90 LEU A C 1
ATOM 677 O O . LEU A 1 90 ? 5.233 9.652 5.612 1.00 66.69 90 LEU A O 1
ATOM 681 N N . TRP A 1 91 ? 5.255 8.664 7.624 1.00 74.12 91 TRP A N 1
ATOM 682 C CA . TRP A 1 91 ? 4.178 7.724 7.333 1.00 74.12 91 TRP A CA 1
ATOM 683 C C . TRP A 1 91 ? 2.829 8.437 7.411 1.00 74.12 91 TRP A C 1
ATOM 685 O O . TRP A 1 91 ? 2.498 9.060 8.422 1.00 74.12 91 TRP A O 1
ATOM 695 N N . HIS A 1 92 ? 2.028 8.307 6.362 1.00 80.62 92 HIS A N 1
ATOM 696 C CA . HIS A 1 92 ? 0.662 8.806 6.321 1.00 80.62 92 HIS A CA 1
ATOM 697 C C . HIS A 1 92 ? -0.305 7.708 6.751 1.00 80.62 92 HIS A C 1
ATOM 699 O O . HIS A 1 92 ? -0.285 6.610 6.208 1.00 80.62 92 HIS A O 1
ATOM 705 N N . GLU A 1 93 ? -1.171 7.992 7.718 1.00 83.94 93 GLU A N 1
ATOM 706 C CA . GLU A 1 93 ? -2.170 7.026 8.177 1.00 83.94 93 GLU A CA 1
ATOM 707 C C . GLU A 1 93 ? -3.439 7.122 7.329 1.00 83.94 93 GLU A C 1
ATOM 709 O O . GLU A 1 93 ? -4.040 8.194 7.223 1.00 83.94 93 GLU A O 1
ATOM 714 N N . ILE A 1 94 ? -3.821 5.994 6.739 1.00 85.12 94 ILE A N 1
ATOM 715 C CA . ILE A 1 94 ? -5.009 5.796 5.919 1.00 85.12 94 ILE A CA 1
ATOM 716 C C . ILE A 1 94 ? -6.000 4.964 6.726 1.00 85.12 94 ILE A C 1
ATOM 718 O O . ILE A 1 94 ? -5.705 3.837 7.138 1.00 85.12 94 ILE A O 1
ATOM 722 N N . HIS A 1 95 ? -7.194 5.503 6.928 1.00 83.75 95 HIS A N 1
ATOM 723 C CA . HIS A 1 95 ? -8.268 4.827 7.633 1.00 83.75 95 HIS A CA 1
ATOM 724 C C . HIS A 1 95 ? -9.279 4.250 6.651 1.00 83.75 95 HIS A C 1
ATOM 726 O O . HIS A 1 95 ? -9.749 4.903 5.721 1.00 83.75 95 HIS A O 1
ATOM 732 N N . THR A 1 96 ? -9.660 3.009 6.916 1.00 80.75 96 THR A N 1
ATOM 733 C CA . THR A 1 96 ? -10.824 2.359 6.315 1.00 80.75 96 THR A CA 1
ATOM 734 C C . THR A 1 96 ? -11.780 1.950 7.439 1.00 80.75 96 THR A C 1
ATOM 736 O O . THR A 1 96 ? -11.362 1.898 8.600 1.00 80.75 96 THR A O 1
ATOM 739 N N . PRO A 1 97 ? -13.050 1.615 7.149 1.00 79.75 97 PRO A N 1
ATOM 740 C CA . PRO A 1 97 ? -14.001 1.207 8.186 1.00 79.75 97 PRO A CA 1
ATOM 741 C C . PRO A 1 97 ? -13.531 0.025 9.049 1.00 79.75 97 PRO A C 1
ATOM 743 O O . PRO A 1 97 ? -13.913 -0.077 10.211 1.00 79.75 97 PRO A O 1
ATOM 746 N N . THR A 1 98 ? -12.704 -0.868 8.496 1.00 77.94 98 THR A N 1
ATOM 747 C CA . THR A 1 98 ? -12.284 -2.116 9.157 1.00 77.94 98 THR A CA 1
ATOM 748 C C . THR A 1 98 ? -10.795 -2.192 9.478 1.00 77.94 98 THR A C 1
ATOM 750 O O . THR A 1 98 ? -10.395 -3.042 10.271 1.00 77.94 98 THR A O 1
ATOM 753 N N . ARG A 1 99 ? -9.956 -1.371 8.838 1.00 83.25 99 ARG A N 1
ATOM 754 C CA . ARG A 1 99 ? -8.491 -1.473 8.905 1.00 83.25 99 ARG A CA 1
ATOM 755 C C . ARG A 1 99 ? -7.816 -0.112 8.879 1.00 83.25 99 ARG A C 1
ATOM 757 O O . ARG A 1 99 ? -8.356 0.859 8.350 1.00 83.25 99 ARG A O 1
ATOM 764 N N . VAL A 1 100 ? -6.605 -0.072 9.413 1.00 83.94 100 VAL A N 1
ATOM 765 C CA . VAL A 1 100 ? -5.748 1.109 9.416 1.00 83.94 100 VAL A CA 1
ATOM 766 C C . VAL A 1 100 ? -4.445 0.766 8.719 1.00 83.94 100 VAL A C 1
ATOM 768 O O . VAL A 1 100 ? -3.756 -0.177 9.113 1.00 83.94 100 VAL A O 1
ATOM 771 N N . PHE A 1 101 ? -4.111 1.551 7.703 1.00 84.62 101 PHE A N 1
ATOM 772 C CA . PHE A 1 101 ? -2.890 1.400 6.931 1.00 84.62 101 PHE A CA 1
ATOM 773 C C . PHE A 1 101 ? -1.965 2.592 7.155 1.00 84.62 101 PHE A C 1
ATOM 775 O O . PHE A 1 101 ? -2.415 3.707 7.395 1.00 84.62 101 PHE A O 1
ATOM 782 N N . GLN A 1 102 ? -0.664 2.368 7.055 1.00 84.38 102 GLN A N 1
ATOM 783 C CA . GLN A 1 102 ? 0.331 3.422 6.943 1.00 84.38 102 GLN A CA 1
ATOM 784 C C . GLN A 1 102 ? 0.927 3.394 5.543 1.00 84.38 102 GLN A C 1
ATOM 786 O O . GLN A 1 102 ? 1.259 2.331 5.029 1.00 84.38 102 GLN A O 1
ATOM 791 N N . ALA A 1 103 ? 1.042 4.563 4.928 1.00 85.19 103 ALA A N 1
ATOM 792 C CA . ALA A 1 103 ? 1.558 4.741 3.587 1.00 85.19 103 ALA A CA 1
ATOM 793 C C . ALA A 1 103 ? 2.825 5.590 3.603 1.00 85.19 103 ALA A C 1
ATOM 795 O O . ALA A 1 103 ? 2.862 6.649 4.230 1.00 85.19 103 ALA A O 1
ATOM 796 N N . LEU A 1 104 ? 3.841 5.142 2.876 1.00 83.12 104 LEU A N 1
ATOM 797 C CA . LEU A 1 104 ? 5.063 5.893 2.629 1.00 83.12 104 LEU A CA 1
ATOM 798 C C . LEU A 1 104 ? 5.261 6.029 1.122 1.00 83.12 104 LEU A C 1
ATOM 800 O O . LEU A 1 104 ? 5.374 5.022 0.423 1.00 83.12 104 LEU A O 1
ATOM 804 N N . ALA A 1 105 ? 5.312 7.265 0.630 1.00 83.75 105 ALA A N 1
ATOM 805 C CA . ALA A 1 105 ? 5.610 7.558 -0.766 1.00 83.75 105 ALA A CA 1
ATOM 806 C C . ALA A 1 105 ? 7.075 7.968 -0.916 1.00 83.75 105 ALA A C 1
ATOM 808 O O . ALA A 1 105 ? 7.542 8.910 -0.274 1.00 83.75 105 ALA A O 1
ATOM 809 N N . GLN A 1 106 ? 7.799 7.278 -1.791 1.00 81.00 106 GLN A N 1
ATOM 810 C CA . GLN A 1 106 ? 9.175 7.603 -2.129 1.00 81.00 106 GLN A CA 1
ATOM 811 C C . GLN A 1 106 ? 9.285 7.884 -3.632 1.00 81.00 106 GLN A C 1
ATOM 813 O O . GLN A 1 106 ? 8.914 7.024 -4.438 1.00 81.00 106 GLN A O 1
ATOM 818 N N . PRO A 1 107 ? 9.802 9.056 -4.041 1.00 79.50 107 PRO A N 1
ATOM 819 C CA . PRO A 1 107 ? 9.993 9.349 -5.451 1.00 79.50 107 PRO A CA 1
ATOM 820 C C . PRO A 1 107 ? 11.075 8.430 -6.026 1.00 79.50 107 PRO A C 1
ATOM 822 O O . PRO A 1 107 ? 12.149 8.247 -5.447 1.00 79.50 107 PRO A O 1
ATOM 825 N N . LEU A 1 108 ? 10.786 7.852 -7.185 1.00 76.88 108 LEU A N 1
ATOM 826 C CA . LEU A 1 108 ? 11.702 7.035 -7.958 1.00 76.88 108 LEU A CA 1
ATOM 827 C C . LEU A 1 108 ? 12.249 7.876 -9.113 1.00 76.88 108 LEU A C 1
ATOM 829 O O . LEU A 1 108 ? 11.643 7.980 -10.181 1.00 76.88 108 LEU A O 1
ATOM 833 N N . SER A 1 109 ? 13.428 8.459 -8.907 1.00 66.19 109 SER A N 1
ATOM 834 C CA . SER A 1 109 ? 14.149 9.223 -9.929 1.00 66.19 109 SER A CA 1
ATOM 835 C C . SER A 1 109 ? 14.742 8.286 -10.988 1.00 66.19 109 SER A C 1
ATOM 837 O O . SER A 1 109 ? 15.941 8.016 -10.988 1.00 66.19 109 SER A O 1
ATOM 839 N N . ARG A 1 110 ? 13.904 7.739 -11.880 1.00 56.03 110 ARG A N 1
ATOM 840 C CA . ARG A 1 110 ? 14.370 6.965 -13.048 1.00 56.03 110 ARG A CA 1
ATOM 841 C C . ARG A 1 110 ? 14.881 7.868 -14.175 1.00 56.03 110 ARG A C 1
ATOM 843 O O . ARG A 1 110 ? 15.770 7.455 -14.908 1.00 56.03 110 ARG A O 1
ATOM 850 N N . SER A 1 111 ? 14.343 9.082 -14.299 1.00 56.16 111 SER A N 1
ATOM 851 C CA . SER A 1 111 ? 14.761 10.122 -15.248 1.00 56.16 111 SER A CA 1
ATOM 852 C C . SER A 1 111 ? 14.108 11.459 -14.851 1.00 56.16 111 SER A C 1
ATOM 854 O O . SER A 1 111 ? 12.996 11.416 -14.320 1.00 56.16 111 SER A O 1
ATOM 856 N N . PRO A 1 112 ? 14.734 12.630 -15.088 1.00 57.94 112 PRO A N 1
ATOM 857 C CA . PRO A 1 112 ? 14.124 13.938 -14.811 1.00 57.94 112 PRO A CA 1
ATOM 858 C C . PRO A 1 112 ? 12.756 14.161 -15.481 1.00 57.94 112 PRO A C 1
ATOM 860 O O . PRO A 1 112 ? 11.935 14.880 -14.923 1.00 57.94 112 PRO A O 1
ATOM 863 N N . ASP A 1 113 ? 12.480 13.499 -16.610 1.00 57.69 113 ASP A N 1
ATOM 864 C CA . ASP A 1 113 ? 11.238 13.687 -17.380 1.00 57.69 113 ASP A CA 1
ATOM 865 C C . ASP A 1 113 ? 10.105 12.709 -17.018 1.00 57.69 113 ASP A C 1
ATOM 867 O O . ASP A 1 113 ? 8.994 12.831 -17.526 1.00 57.69 113 ASP A O 1
ATOM 871 N N . SER A 1 114 ? 10.354 11.719 -16.153 1.00 60.78 114 SER A N 1
ATOM 872 C CA . SER A 1 114 ? 9.314 10.777 -15.712 1.00 60.78 114 SER A CA 1
ATOM 873 C C . SER A 1 114 ? 9.567 10.330 -14.268 1.00 60.78 114 SER A C 1
ATOM 875 O O . SER A 1 114 ? 10.112 9.245 -14.024 1.00 60.78 114 SER A O 1
ATOM 877 N N . PRO A 1 115 ? 9.236 11.188 -13.284 1.00 69.50 115 PRO A N 1
ATOM 878 C CA . PRO A 1 115 ? 9.321 10.824 -11.879 1.00 69.50 115 PRO A CA 1
ATOM 879 C C . PRO A 1 115 ? 8.230 9.798 -11.560 1.00 69.50 115 PRO A C 1
ATOM 881 O O . PRO A 1 115 ? 7.047 10.122 -11.522 1.00 69.50 115 PRO A O 1
ATOM 884 N N . GLY A 1 116 ? 8.627 8.545 -11.349 1.00 81.94 116 GLY A N 1
ATOM 885 C CA . GLY A 1 116 ? 7.737 7.532 -10.786 1.00 81.94 116 GLY A CA 1
ATOM 886 C C . GLY A 1 116 ? 7.672 7.654 -9.267 1.00 81.94 116 GLY A C 1
ATOM 887 O O . GLY A 1 116 ? 8.505 8.320 -8.652 1.00 81.94 116 GLY A O 1
ATOM 888 N N . TRP A 1 117 ? 6.730 6.956 -8.645 1.00 86.25 117 TRP A N 1
ATOM 889 C CA . TRP A 1 117 ? 6.602 6.888 -7.192 1.00 86.25 117 TRP A CA 1
ATOM 890 C C . TRP A 1 117 ? 6.505 5.447 -6.730 1.00 86.25 117 TRP A C 1
ATOM 892 O O . TRP A 1 117 ? 5.754 4.653 -7.285 1.00 86.25 117 TRP A O 1
ATOM 902 N N . VAL A 1 118 ? 7.247 5.103 -5.688 1.00 85.69 118 VAL A N 1
ATOM 903 C CA . VAL A 1 118 ? 7.046 3.855 -4.960 1.00 85.69 118 VAL A CA 1
ATOM 904 C C . VAL A 1 118 ? 6.199 4.180 -3.744 1.00 85.69 118 VAL A C 1
ATOM 906 O O . VAL A 1 118 ? 6.600 4.996 -2.918 1.00 85.69 118 VAL A O 1
ATOM 909 N N . LEU A 1 119 ? 5.035 3.547 -3.637 1.00 85.06 119 LEU A N 1
ATOM 910 C CA . LEU A 1 119 ? 4.190 3.627 -2.456 1.00 85.06 119 LEU A CA 1
ATOM 911 C C . LEU A 1 119 ? 4.280 2.303 -1.699 1.00 85.06 119 LEU A C 1
ATOM 913 O O . LEU A 1 119 ? 4.085 1.223 -2.262 1.00 85.06 119 LEU A O 1
ATOM 917 N N . VAL A 1 120 ? 4.588 2.407 -0.415 1.00 84.44 120 VAL A N 1
ATOM 918 C CA . VAL A 1 120 ? 4.643 1.285 0.516 1.00 84.44 120 VAL A CA 1
ATOM 919 C C . VAL A 1 120 ? 3.464 1.402 1.471 1.00 84.44 120 VAL A C 1
ATOM 921 O O . VAL A 1 120 ? 3.251 2.461 2.048 1.00 84.44 120 VAL A O 1
ATOM 924 N N . LEU A 1 121 ? 2.689 0.330 1.608 1.00 85.31 121 LEU A N 1
ATOM 925 C CA . LEU A 1 121 ? 1.486 0.223 2.423 1.00 85.31 121 LEU A CA 1
ATOM 926 C C . LEU A 1 121 ? 1.679 -0.832 3.512 1.00 85.31 121 LEU A C 1
ATOM 928 O O . LEU A 1 121 ? 1.868 -2.012 3.218 1.00 85.31 121 LEU A O 1
ATOM 932 N N . GLN A 1 122 ? 1.539 -0.430 4.767 1.00 81.94 122 GLN A N 1
ATOM 933 C CA . GLN A 1 122 ? 1.626 -1.302 5.931 1.00 81.94 122 GLN A CA 1
ATOM 934 C C . GLN A 1 122 ? 0.278 -1.400 6.634 1.00 81.94 122 GLN A C 1
ATOM 936 O O . GLN A 1 122 ? -0.291 -0.380 7.004 1.00 81.94 122 GLN A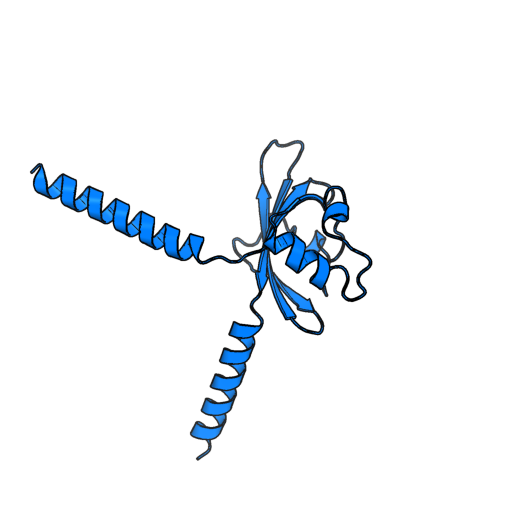 O 1
ATOM 941 N N . ASP A 1 123 ? -0.231 -2.612 6.858 1.00 83.19 123 ASP A N 1
ATOM 942 C CA . ASP A 1 123 ? -1.389 -2.815 7.733 1.00 83.19 123 ASP A CA 1
ATOM 943 C C . ASP A 1 123 ? -0.934 -2.754 9.198 1.00 83.19 123 ASP A C 1
ATOM 945 O O . ASP A 1 123 ? -0.178 -3.606 9.669 1.00 83.19 123 ASP A O 1
ATOM 949 N N . VAL A 1 124 ? -1.400 -1.740 9.927 1.00 81.56 124 VAL A N 1
ATOM 950 C CA . VAL A 1 124 ? -1.076 -1.527 11.347 1.00 81.56 124 VAL A CA 1
ATOM 951 C C . VAL A 1 124 ? -2.271 -1.786 12.264 1.00 81.56 124 VAL A C 1
ATOM 953 O O . VAL A 1 124 ? -2.220 -1.465 13.455 1.00 81.56 124 VAL A O 1
ATOM 956 N N . THR A 1 125 ? -3.343 -2.393 11.747 1.00 79.94 125 THR A N 1
ATOM 957 C CA . THR A 1 125 ? -4.609 -2.602 12.468 1.00 79.94 125 THR A CA 1
ATOM 958 C C . THR A 1 125 ? -4.391 -3.366 13.776 1.00 79.94 125 THR A C 1
ATOM 960 O O . THR A 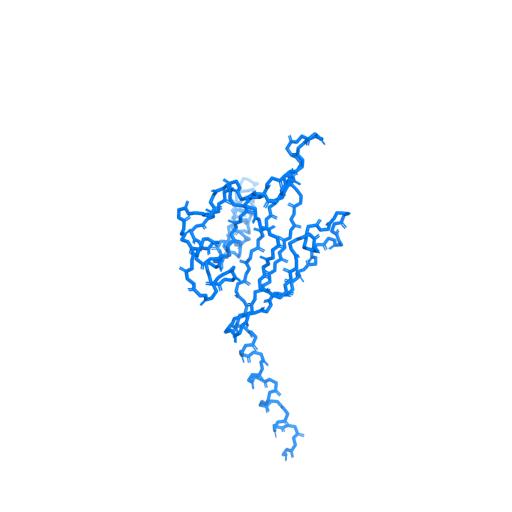1 125 ? -4.785 -2.901 14.848 1.00 79.94 125 THR A O 1
ATOM 963 N N . GLN A 1 126 ? -3.682 -4.498 13.714 1.00 71.00 126 GLN A N 1
ATOM 964 C CA . GLN A 1 126 ? -3.428 -5.344 14.883 1.00 71.00 126 GLN A CA 1
ATOM 965 C C . GLN A 1 126 ? -2.528 -4.651 15.917 1.00 71.00 126 GLN A C 1
ATOM 967 O O . GLN A 1 126 ? -2.815 -4.680 17.116 1.00 71.00 126 GLN A O 1
ATOM 972 N N . SER A 1 127 ? -1.464 -3.984 15.464 1.00 68.88 127 SER A N 1
ATOM 973 C CA . SER A 1 127 ? -0.555 -3.230 16.336 1.00 68.88 127 SER A CA 1
ATOM 974 C C . SER A 1 127 ? -1.292 -2.108 17.072 1.00 68.88 127 SER A C 1
ATOM 976 O O . SER A 1 127 ? -1.116 -1.931 18.281 1.00 68.88 127 SER A O 1
ATOM 978 N N . ARG A 1 128 ? -2.184 -1.390 16.375 1.00 72.12 128 ARG A N 1
ATOM 979 C CA . ARG A 1 128 ? -3.045 -0.357 16.968 1.00 72.12 128 ARG A CA 1
ATOM 980 C C . ARG A 1 128 ? -4.013 -0.940 18.000 1.00 72.12 128 ARG A C 1
ATOM 982 O O . ARG A 1 128 ? -4.190 -0.336 19.059 1.00 72.12 128 ARG A O 1
ATOM 989 N N . ASP A 1 129 ? -4.606 -2.103 17.735 1.00 74.69 129 ASP A N 1
ATOM 990 C CA . ASP A 1 129 ? -5.498 -2.780 18.684 1.00 74.69 129 ASP A CA 1
ATOM 991 C C . ASP A 1 129 ? -4.787 -3.201 19.969 1.00 74.69 129 ASP A C 1
ATOM 993 O O . ASP A 1 129 ? -5.296 -2.955 21.066 1.00 74.69 129 ASP A O 1
ATOM 997 N N . ILE A 1 130 ? -3.593 -3.781 19.854 1.00 69.94 130 ILE A N 1
ATOM 998 C CA . ILE A 1 130 ? -2.788 -4.188 21.011 1.00 69.94 130 ILE A CA 1
ATOM 999 C C . ILE A 1 130 ? -2.415 -2.961 21.855 1.00 69.94 130 ILE A C 1
ATOM 1001 O O . ILE A 1 130 ? -2.640 -2.955 23.067 1.00 69.94 130 ILE A O 1
ATOM 1005 N N . GLN A 1 131 ? -1.945 -1.881 21.221 1.00 71.56 131 GLN A N 1
ATOM 1006 C CA . GLN A 1 131 ? -1.626 -0.626 21.913 1.00 71.56 131 GLN A CA 1
ATOM 1007 C C . GLN A 1 131 ? -2.845 0.009 22.597 1.00 71.56 131 GLN A C 1
ATOM 1009 O O . GLN A 1 131 ? -2.720 0.613 23.664 1.00 71.56 131 GLN A O 1
ATOM 1014 N N . ARG A 1 132 ? -4.037 -0.074 21.990 1.00 77.50 132 ARG A N 1
ATOM 1015 C CA . ARG A 1 132 ? -5.281 0.406 22.616 1.00 77.50 132 ARG A CA 1
ATOM 1016 C C . ARG A 1 132 ? -5.611 -0.393 23.875 1.00 77.50 132 ARG A C 1
ATOM 1018 O O . ARG A 1 132 ? -5.884 0.213 24.908 1.00 77.50 132 ARG A O 1
ATOM 1025 N N . ARG A 1 133 ? -5.530 -1.725 23.805 1.00 74.81 133 ARG A N 1
ATOM 1026 C CA . ARG A 1 133 ? -5.814 -2.618 24.941 1.00 74.81 133 ARG A CA 1
ATOM 1027 C C . ARG A 1 133 ? -4.845 -2.400 26.104 1.00 74.81 133 ARG A C 1
ATOM 1029 O O . ARG A 1 133 ? -5.299 -2.284 27.237 1.00 74.81 133 ARG A O 1
ATOM 1036 N N . MET A 1 134 ? -3.546 -2.262 25.824 1.00 68.50 134 MET A N 1
ATOM 1037 C CA . MET A 1 134 ? -2.534 -1.970 26.850 1.00 68.50 134 MET A CA 1
ATOM 1038 C C . MET A 1 134 ? -2.806 -0.638 27.562 1.00 68.50 134 MET A C 1
ATOM 1040 O O . MET A 1 134 ? -2.909 -0.611 28.785 1.00 68.50 134 MET A O 1
ATOM 1044 N N . ARG A 1 135 ? -3.051 0.449 26.813 1.00 73.12 135 ARG A N 1
ATOM 1045 C CA . ARG A 1 135 ? -3.369 1.769 27.400 1.00 73.12 135 ARG A CA 1
ATOM 1046 C C . ARG A 1 135 ? -4.624 1.757 28.271 1.00 73.12 135 ARG A C 1
ATOM 1048 O O . ARG A 1 135 ? -4.717 2.504 29.243 1.00 73.12 135 ARG A O 1
ATOM 1055 N N . GLN A 1 136 ? -5.610 0.937 27.914 1.00 73.31 136 GLN A N 1
ATOM 1056 C CA . GLN A 1 136 ? -6.832 0.799 28.699 1.00 73.31 136 GLN A CA 1
ATOM 1057 C C . GLN A 1 136 ? -6.579 0.055 30.018 1.00 73.31 136 GLN A C 1
ATOM 1059 O O . GLN A 1 136 ? -7.135 0.446 31.041 1.00 73.31 136 GLN A O 1
ATOM 1064 N N . GLN A 1 137 ? -5.711 -0.962 30.020 1.00 71.19 137 GLN A N 1
ATOM 1065 C CA . GLN A 1 137 ? -5.306 -1.671 31.238 1.00 71.19 137 GLN A CA 1
ATOM 1066 C C . GLN A 1 137 ? -4.460 -0.793 32.171 1.00 71.19 137 GLN A C 1
ATOM 1068 O O . GLN A 1 137 ? -4.722 -0.768 33.370 1.00 71.19 137 GLN A O 1
ATOM 1073 N N . GLU A 1 138 ? -3.514 -0.015 31.635 1.00 67.94 138 GLU A N 1
ATOM 1074 C CA . GLU A 1 138 ? -2.679 0.906 32.426 1.00 67.94 138 GLU A CA 1
ATOM 1075 C C . GLU A 1 138 ? -3.512 1.967 33.158 1.00 67.94 138 GLU A C 1
ATOM 1077 O O . GLU A 1 138 ? -3.268 2.249 34.330 1.00 67.94 138 GLU A O 1
ATOM 1082 N N . ARG A 1 139 ? -4.546 2.519 32.508 1.00 68.81 139 ARG A N 1
ATOM 1083 C CA . ARG A 1 139 ? -5.456 3.487 33.146 1.00 68.81 139 ARG A CA 1
ATOM 1084 C C . ARG A 1 139 ? -6.262 2.888 34.294 1.00 68.81 139 ARG A C 1
ATOM 1086 O O . ARG A 1 139 ? -6.541 3.593 35.254 1.00 68.81 139 ARG A O 1
ATOM 1093 N N . LEU A 1 140 ? -6.651 1.620 34.188 1.00 61.16 140 LEU A N 1
ATOM 1094 C CA . LEU A 1 140 ? -7.415 0.936 35.233 1.00 61.16 140 LEU A CA 1
ATOM 1095 C C . LEU A 1 140 ? -6.525 0.557 36.421 1.00 61.16 140 LEU A C 1
ATOM 1097 O O . LEU A 1 140 ? -6.961 0.674 37.560 1.00 61.16 140 LEU A O 1
ATOM 1101 N N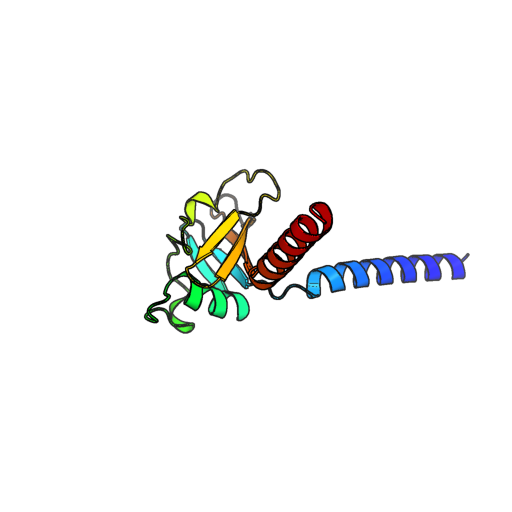 . ALA A 1 141 ? -5.275 0.168 36.163 1.00 64.12 141 ALA A N 1
ATOM 1102 C CA . ALA A 1 141 ? -4.294 -0.121 37.208 1.00 64.12 141 ALA A CA 1
ATOM 1103 C C . ALA A 1 141 ? -3.812 1.140 37.947 1.00 64.12 141 ALA A C 1
ATOM 1105 O O . ALA A 1 141 ? -3.452 1.054 39.111 1.00 64.12 141 ALA A O 1
ATOM 1106 N N . ALA A 1 142 ? -3.820 2.308 37.295 1.00 59.66 142 ALA A N 1
ATOM 1107 C CA . ALA A 1 142 ? -3.430 3.582 37.907 1.00 59.66 142 ALA A CA 1
ATOM 1108 C C . ALA A 1 142 ? -4.530 4.235 38.774 1.00 59.66 142 ALA A C 1
ATOM 1110 O O . ALA A 1 142 ? -4.277 5.264 39.398 1.00 59.66 142 ALA A O 1
ATOM 1111 N N . LEU A 1 143 ? -5.749 3.683 38.779 1.00 60.78 143 LEU A N 1
ATOM 1112 C CA . LEU A 1 143 ? -6.906 4.197 39.528 1.00 60.78 143 LEU A CA 1
ATOM 1113 C C . LEU A 1 143 ? -7.335 3.291 40.700 1.00 60.78 143 LEU A C 1
ATOM 1115 O O . LEU A 1 143 ? -8.305 3.629 41.380 1.00 60.78 143 LEU A O 1
ATOM 1119 N N . GLY A 1 144 ? -6.653 2.161 40.918 1.00 54.06 144 GLY A N 1
ATOM 1120 C CA . GLY A 1 144 ? -6.827 1.273 42.077 1.00 54.06 144 GLY A CA 1
ATOM 1121 C C . GLY A 1 144 ? -5.655 1.384 43.039 1.00 54.06 144 GLY A C 1
ATOM 1122 O O . GLY A 1 144 ? -5.901 1.231 44.254 1.00 54.06 144 GLY A O 1
#

Secondary structure (DSSP, 8-state):
-HHHHHHHHHHHHHHHHHHHHHHHT---EEEEE-TTSBEEEE-HHHHHHHHHHH-TTS---GGGTTT-B--EETTEEHHHHS-SS--TT-PEEEE-SS-EEEEEEEEE-S-TT--EEEEEEEE-HHHHHHHHHHHHHHHHHTT-

Sequence (144 aa):
MLAQLRAQAARLDAQARELRQIINAVPEGVLLLDSEGYVVQANVTAQTYLTQVLDPGGSVTEQSLVGRRLTQLGDRQVEELLTSPPVSGLWHEIHTPTRVFQALAQPLSRSPDSPGWVLVLQDVTQSRDIQRRMRQQERLAALG